Protein AF-A0A0N0T4U0-F1 (afdb_monomer_lite)

Sequence (128 aa):
MGPAVTAAVGAYGVAVLTRAQDAAAEATVGLGQRILQLVWRRRDEEGRTELERVVGEAADEQDDAYSAAVLGRLLRRALQDDPGLREELSAMVPTPAAVTITAAGERSIAAQHIGTAITGDGHTLPRS

Foldseek 3Di:
DDPVVVVVVVVVVVVVVVVVVVVVVVVVVVLVVVLLVLLCVPDDPVLNVVSVVLVVVLVVDPPVVVSCVSVVVSSVVSCVVDVVSVVVSVVSDPDPPPDDWDFDDQQTDTDPDDDDRDSDPDDDDDDD

Radius of gyration: 23.34 Å; chains: 1; bounding box: 49×50×57 Å

Structure (mmCIF, N/CA/C/O backbone):
data_AF-A0A0N0T4U0-F1
#
_entry.id   AF-A0A0N0T4U0-F1
#
loop_
_atom_site.group_PDB
_atom_site.id
_atom_site.type_symbol
_atom_site.label_atom_id
_atom_site.label_alt_id
_atom_site.label_comp_id
_atom_site.label_asym_id
_atom_site.label_entity_id
_atom_site.label_seq_id
_atom_site.pdbx_PDB_ins_code
_atom_site.Cartn_x
_atom_site.Cartn_y
_atom_site.Cartn_z
_atom_site.occupancy
_atom_site.B_iso_or_equiv
_atom_site.auth_seq_id
_atom_site.auth_comp_id
_atom_site.auth_asym_id
_atom_site.auth_atom_id
_atom_site.pdbx_PDB_model_num
ATOM 1 N N . MET A 1 1 ? 24.735 -2.500 -42.005 1.00 51.06 1 MET A N 1
ATOM 2 C CA . MET A 1 1 ? 23.631 -2.088 -41.111 1.00 51.06 1 MET A CA 1
ATOM 3 C C . MET A 1 1 ? 24.269 -1.534 -39.850 1.00 51.06 1 MET A C 1
ATOM 5 O O . MET A 1 1 ? 24.985 -2.268 -39.186 1.00 51.06 1 MET A O 1
ATOM 9 N N . GLY A 1 2 ? 24.215 -0.212 -39.676 1.00 61.28 2 GLY A N 1
ATOM 10 C CA . GLY A 1 2 ? 25.209 0.550 -38.913 1.00 61.28 2 GLY A CA 1
ATOM 11 C C . GLY A 1 2 ? 24.860 0.827 -37.443 1.00 61.28 2 GLY A C 1
ATOM 12 O O . GLY A 1 2 ? 23.701 0.694 -37.051 1.00 61.28 2 GLY A O 1
ATOM 13 N N . PRO A 1 3 ? 25.851 1.287 -36.654 1.00 71.44 3 PRO A N 1
ATOM 14 C CA . PRO A 1 3 ? 25.748 1.546 -35.209 1.00 71.44 3 PRO A CA 1
ATOM 15 C C . PRO A 1 3 ? 24.605 2.495 -34.801 1.00 71.44 3 PRO A C 1
ATOM 17 O O . PRO A 1 3 ? 24.103 2.404 -33.683 1.00 71.44 3 PRO A O 1
ATOM 20 N N . ALA A 1 4 ? 24.133 3.353 -35.711 1.00 73.69 4 ALA A N 1
ATOM 21 C CA . ALA A 1 4 ? 22.990 4.239 -35.482 1.00 73.69 4 ALA A CA 1
ATOM 22 C C . ALA A 1 4 ? 21.658 3.489 -35.261 1.00 73.69 4 ALA A C 1
ATOM 24 O O . ALA A 1 4 ? 20.831 3.932 -34.468 1.00 73.69 4 ALA A O 1
ATOM 25 N N . VAL A 1 5 ? 21.454 2.338 -35.915 1.00 69.44 5 VAL A N 1
ATOM 26 C CA . VAL A 1 5 ? 20.226 1.534 -35.758 1.00 69.44 5 VAL A CA 1
ATOM 27 C C . VAL A 1 5 ? 20.194 0.867 -34.381 1.00 69.44 5 VAL A C 1
ATOM 29 O O . VAL A 1 5 ? 19.169 0.895 -33.706 1.00 69.44 5 VAL A O 1
ATOM 32 N N . THR A 1 6 ? 21.329 0.337 -33.917 1.00 66.88 6 THR A N 1
ATOM 33 C CA . THR A 1 6 ? 21.455 -0.262 -32.579 1.00 66.88 6 THR A CA 1
ATOM 34 C C . THR A 1 6 ? 21.242 0.773 -31.471 1.00 66.88 6 THR A C 1
ATOM 36 O O . THR A 1 6 ? 20.562 0.485 -30.488 1.00 66.88 6 THR A O 1
ATOM 39 N N . ALA A 1 7 ? 21.752 1.997 -31.648 1.00 75.12 7 ALA A N 1
ATOM 40 C CA . ALA A 1 7 ? 21.531 3.094 -30.706 1.00 75.12 7 ALA A CA 1
ATOM 41 C C . ALA A 1 7 ? 20.049 3.508 -30.624 1.00 75.12 7 ALA A C 1
ATOM 43 O O . ALA A 1 7 ? 19.527 3.698 -29.527 1.00 75.12 7 ALA A O 1
ATOM 44 N N . ALA A 1 8 ? 19.352 3.589 -31.764 1.00 61.94 8 ALA A N 1
ATOM 45 C CA . ALA A 1 8 ? 17.928 3.922 -31.805 1.00 61.94 8 ALA A CA 1
ATOM 46 C C . ALA A 1 8 ? 17.051 2.860 -31.115 1.00 61.94 8 ALA A C 1
ATOM 48 O O . ALA A 1 8 ? 16.147 3.206 -30.355 1.00 61.94 8 ALA A O 1
ATOM 49 N N . VAL A 1 9 ? 17.345 1.570 -31.324 1.00 73.75 9 VAL A N 1
ATOM 50 C CA . VAL A 1 9 ? 16.643 0.463 -30.646 1.00 73.75 9 VAL A CA 1
ATOM 51 C C . VAL A 1 9 ? 16.909 0.480 -29.139 1.00 73.75 9 VAL A C 1
ATOM 53 O O . VAL A 1 9 ? 15.975 0.314 -28.356 1.00 73.75 9 VAL A O 1
ATOM 56 N N . GLY A 1 10 ? 18.154 0.738 -28.723 1.00 70.19 10 GLY A N 1
ATOM 57 C CA . GLY A 1 10 ? 18.505 0.895 -27.310 1.00 70.19 10 GLY A CA 1
ATOM 58 C C . GLY A 1 10 ? 17.737 2.038 -26.639 1.00 70.19 10 GLY A C 1
ATOM 59 O O . GLY A 1 10 ? 17.121 1.835 -25.596 1.00 70.19 10 GLY A O 1
ATOM 60 N N . ALA A 1 11 ? 17.699 3.214 -27.271 1.00 74.75 11 ALA A N 1
ATOM 61 C CA . ALA A 1 11 ? 16.974 4.376 -26.755 1.00 74.75 11 ALA A CA 1
ATOM 62 C C . ALA A 1 11 ? 15.460 4.121 -26.640 1.00 74.75 11 ALA A C 1
ATOM 64 O O . ALA A 1 11 ? 14.842 4.479 -25.638 1.00 74.75 11 ALA A O 1
ATOM 65 N N . TYR A 1 12 ? 14.867 3.454 -27.635 1.00 58.88 12 TYR A N 1
ATOM 66 C CA . TYR A 1 12 ? 13.456 3.069 -27.599 1.00 58.88 12 TYR A CA 1
ATOM 67 C C . TYR A 1 12 ? 13.154 2.067 -26.474 1.00 58.88 12 TYR A C 1
ATOM 69 O O . TYR A 1 12 ? 12.166 2.227 -25.761 1.00 58.88 12 TYR A O 1
ATOM 77 N N . GLY A 1 13 ? 14.022 1.070 -26.270 1.00 66.75 13 GLY A N 1
ATOM 78 C CA . GLY A 1 13 ? 13.881 0.094 -25.188 1.00 66.75 13 GLY A CA 1
ATOM 79 C C . GLY A 1 13 ? 13.904 0.739 -23.801 1.00 66.75 13 GLY A C 1
ATOM 80 O O . GLY A 1 13 ? 13.055 0.422 -22.969 1.00 66.75 13 GLY A O 1
ATOM 81 N N . VAL A 1 14 ? 14.810 1.698 -23.577 1.00 82.31 14 VAL A N 1
ATOM 82 C CA . VAL A 1 14 ? 14.839 2.480 -22.330 1.00 82.31 14 VAL A CA 1
ATOM 83 C C . VAL A 1 14 ? 13.547 3.282 -22.165 1.00 82.31 14 VAL A C 1
ATOM 85 O O . VAL A 1 14 ? 12.928 3.209 -21.111 1.00 82.31 14 VAL A O 1
ATOM 88 N N . ALA A 1 15 ? 13.083 3.974 -23.210 1.00 76.12 15 ALA A N 1
ATOM 89 C CA . ALA A 1 15 ? 11.863 4.779 -23.133 1.00 76.12 15 ALA A CA 1
ATOM 90 C C . ALA A 1 15 ? 10.604 3.947 -22.815 1.00 76.12 15 ALA A C 1
ATOM 92 O O . ALA A 1 15 ? 9.751 4.381 -22.040 1.00 76.12 15 ALA A O 1
ATOM 93 N N . VAL A 1 16 ? 10.480 2.745 -23.388 1.00 78.75 16 VAL A N 1
ATOM 94 C CA . VAL A 1 16 ? 9.369 1.827 -23.089 1.00 78.75 16 VAL A CA 1
ATOM 95 C C . VAL A 1 16 ? 9.463 1.289 -21.663 1.00 78.75 16 VAL A C 1
ATOM 97 O O . VAL A 1 16 ? 8.442 1.227 -20.980 1.00 78.75 16 VAL A O 1
ATOM 100 N N . LEU A 1 17 ? 10.664 0.932 -21.202 1.00 66.38 17 LEU A N 1
ATOM 101 C CA . LEU A 1 17 ? 10.875 0.459 -19.836 1.00 66.38 17 LEU A CA 1
ATOM 102 C C . LEU A 1 17 ? 10.522 1.540 -18.810 1.00 66.38 17 LEU A C 1
ATOM 104 O O . LEU A 1 17 ? 9.769 1.256 -17.884 1.00 66.38 17 LEU A O 1
ATOM 108 N N . THR A 1 18 ? 10.997 2.773 -19.005 1.00 82.38 18 THR A N 1
ATOM 109 C CA . THR A 1 18 ? 10.655 3.912 -18.143 1.00 82.38 18 THR A CA 1
ATOM 110 C C . THR A 1 18 ? 9.147 4.135 -18.115 1.00 82.38 18 THR A C 1
ATOM 112 O O . THR A 1 18 ? 8.554 4.163 -17.044 1.00 82.38 18 THR A O 1
ATOM 115 N N . ARG A 1 19 ? 8.484 4.150 -19.280 1.00 70.88 19 ARG A N 1
ATOM 116 C CA . ARG A 1 19 ? 7.020 4.270 -19.344 1.00 70.88 19 ARG A CA 1
ATOM 117 C C . ARG A 1 19 ? 6.301 3.144 -18.591 1.00 70.88 19 ARG A C 1
ATOM 119 O O . ARG A 1 19 ? 5.261 3.386 -17.987 1.00 70.88 19 ARG A O 1
ATOM 126 N N . ALA A 1 20 ? 6.808 1.915 -18.658 1.00 73.12 20 ALA A N 1
ATOM 127 C CA . ALA A 1 20 ? 6.226 0.787 -17.937 1.00 73.12 20 ALA A CA 1
ATOM 128 C C . ALA A 1 20 ? 6.412 0.921 -16.416 1.00 73.12 20 ALA A C 1
ATOM 130 O O . ALA A 1 20 ? 5.495 0.597 -15.665 1.00 73.12 20 ALA A O 1
ATOM 131 N N . GLN A 1 21 ? 7.567 1.423 -15.970 1.00 73.19 21 GLN A N 1
ATOM 132 C CA . GLN A 1 21 ? 7.844 1.714 -14.562 1.00 73.19 21 GLN A CA 1
ATOM 133 C C . GLN A 1 21 ? 6.935 2.827 -14.030 1.00 73.19 21 GLN A C 1
ATOM 135 O O . GLN A 1 21 ? 6.322 2.640 -12.983 1.00 73.19 21 GLN A O 1
ATOM 140 N N . ASP A 1 22 ? 6.764 3.917 -14.781 1.00 78.31 22 ASP A N 1
ATO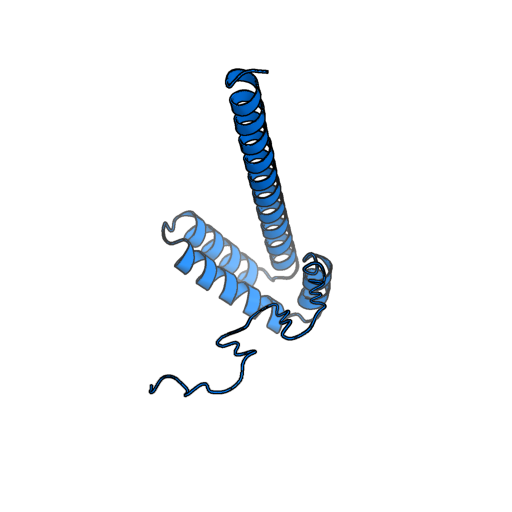M 141 C CA . ASP A 1 22 ? 5.865 5.019 -14.415 1.00 78.31 22 ASP A CA 1
ATOM 142 C C . ASP A 1 22 ? 4.410 4.541 -14.325 1.00 78.31 22 ASP A C 1
ATOM 144 O O . ASP A 1 22 ? 3.713 4.808 -13.351 1.00 78.31 22 ASP A O 1
ATOM 148 N N . ALA A 1 23 ? 3.948 3.757 -15.306 1.00 72.31 23 ALA A N 1
ATOM 149 C CA . ALA A 1 23 ? 2.599 3.196 -15.284 1.00 72.31 23 ALA A CA 1
ATOM 150 C C . ALA A 1 23 ? 2.378 2.243 -14.095 1.00 72.31 23 ALA A C 1
ATOM 152 O O . ALA A 1 23 ? 1.290 2.213 -13.518 1.00 72.31 23 ALA A O 1
ATOM 153 N N . ALA A 1 24 ? 3.399 1.468 -13.718 1.00 72.50 24 ALA A N 1
ATOM 154 C CA . ALA A 1 24 ? 3.349 0.622 -12.532 1.00 72.50 24 ALA A CA 1
ATOM 155 C C . ALA A 1 24 ? 3.319 1.458 -11.242 1.00 72.50 24 ALA A C 1
ATOM 157 O O . ALA A 1 24 ? 2.532 1.149 -10.348 1.00 72.50 24 ALA A O 1
ATOM 158 N N . ALA A 1 25 ? 4.110 2.533 -11.167 1.00 79.94 25 ALA A N 1
ATOM 159 C CA . ALA A 1 25 ? 4.099 3.468 -10.047 1.00 79.94 25 ALA A CA 1
ATOM 160 C C . ALA A 1 25 ? 2.709 4.103 -9.873 1.00 79.94 25 ALA A C 1
ATOM 162 O O . ALA A 1 25 ? 2.113 3.992 -8.802 1.00 79.94 25 ALA A O 1
ATOM 163 N N . GLU A 1 26 ? 2.125 4.640 -10.944 1.00 79.50 26 GLU A N 1
ATOM 164 C CA . GLU A 1 26 ? 0.766 5.199 -10.940 1.00 79.50 26 GLU A CA 1
ATOM 165 C C . GLU A 1 26 ? -0.291 4.164 -10.525 1.00 79.50 26 GLU A C 1
ATOM 167 O O . GLU A 1 26 ? -1.187 4.446 -9.724 1.00 79.50 26 GLU A O 1
ATOM 172 N N . ALA A 1 27 ? -0.167 2.920 -11.000 1.00 78.62 27 ALA A N 1
ATOM 173 C CA . ALA A 1 27 ? -1.049 1.838 -10.575 1.00 78.62 27 ALA A CA 1
ATOM 174 C C . ALA A 1 27 ? -0.922 1.544 -9.068 1.00 78.62 27 ALA A C 1
ATOM 176 O O . ALA A 1 27 ? -1.939 1.325 -8.403 1.00 78.62 27 ALA A O 1
ATOM 177 N N . THR A 1 28 ? 0.296 1.568 -8.512 1.00 81.62 28 THR A N 1
ATOM 178 C CA . THR A 1 28 ? 0.516 1.380 -7.068 1.00 81.62 28 THR A CA 1
ATOM 179 C C . THR A 1 28 ? -0.004 2.548 -6.231 1.00 81.62 28 THR A C 1
ATOM 181 O O . THR A 1 28 ? -0.639 2.302 -5.205 1.00 81.62 28 THR A O 1
ATOM 184 N N . VAL A 1 29 ? 0.151 3.795 -6.690 1.00 87.50 29 VAL A N 1
ATOM 185 C CA . VAL A 1 29 ? -0.447 4.982 -6.052 1.00 87.50 29 VAL A CA 1
ATOM 186 C C . VAL A 1 29 ? -1.971 4.867 -6.036 1.00 87.50 29 VAL A C 1
ATOM 188 O O . VAL A 1 29 ? -2.598 5.000 -4.982 1.00 87.50 29 VAL A O 1
ATOM 191 N N . GLY A 1 30 ? -2.578 4.523 -7.176 1.00 86.25 30 GLY A N 1
ATOM 192 C CA . GLY A 1 30 ? -4.022 4.321 -7.278 1.00 86.25 30 GLY A CA 1
ATOM 193 C C . GLY A 1 30 ? -4.542 3.185 -6.390 1.00 86.25 30 GLY A C 1
ATOM 194 O O . GLY A 1 30 ? -5.645 3.284 -5.849 1.00 86.25 30 GLY A O 1
ATOM 195 N N . LEU A 1 31 ? -3.766 2.112 -6.204 1.00 86.25 31 LEU A N 1
ATOM 196 C CA . LEU A 1 31 ? -4.091 1.044 -5.255 1.00 86.25 31 LEU A CA 1
ATOM 197 C C . LEU A 1 31 ? -4.010 1.540 -3.804 1.00 86.25 31 LEU A C 1
ATOM 199 O O . LEU A 1 31 ? -4.946 1.311 -3.037 1.00 86.25 31 LEU A O 1
ATOM 203 N N . GLY A 1 32 ? -2.942 2.256 -3.440 1.00 86.75 32 GLY A N 1
ATOM 204 C CA . GLY A 1 32 ? -2.762 2.833 -2.106 1.00 86.75 32 GLY A CA 1
ATOM 205 C C . GLY A 1 32 ? -3.907 3.769 -1.718 1.00 86.75 32 GLY A C 1
ATOM 206 O O . GLY A 1 32 ? -4.488 3.628 -0.641 1.00 86.75 32 GLY A O 1
ATOM 207 N N . GLN A 1 33 ? -4.324 4.648 -2.633 1.00 88.38 33 GLN A N 1
ATOM 208 C CA . GLN A 1 33 ? -5.458 5.546 -2.414 1.00 88.38 33 GLN A CA 1
ATOM 209 C C . GLN A 1 33 ? -6.765 4.780 -2.161 1.00 88.38 33 GLN A C 1
ATOM 211 O O . GLN A 1 33 ? -7.516 5.125 -1.247 1.00 88.38 33 GLN A O 1
ATOM 216 N N . ARG A 1 34 ? -7.043 3.717 -2.929 1.00 89.12 34 ARG A N 1
ATOM 217 C CA . ARG A 1 34 ? -8.245 2.891 -2.722 1.00 89.12 34 ARG A CA 1
ATOM 218 C C . ARG A 1 34 ? -8.209 2.150 -1.389 1.00 89.12 34 ARG A C 1
ATOM 220 O O . ARG A 1 34 ? -9.241 2.062 -0.731 1.00 89.12 34 ARG A O 1
ATOM 227 N N . ILE A 1 35 ? -7.041 1.652 -0.973 1.00 89.69 35 ILE A N 1
ATOM 228 C CA . ILE A 1 35 ? -6.863 1.020 0.342 1.00 89.69 35 ILE A CA 1
ATOM 229 C C . ILE A 1 35 ? -7.162 2.029 1.458 1.00 89.69 35 ILE A C 1
ATOM 231 O O . ILE A 1 35 ? -7.947 1.726 2.354 1.00 89.69 35 ILE A O 1
ATOM 235 N N . LEU A 1 36 ? -6.609 3.243 1.387 1.00 89.94 36 LEU A N 1
ATOM 236 C CA . LEU A 1 36 ? -6.865 4.286 2.385 1.00 89.94 36 LEU A CA 1
ATOM 237 C C . LEU A 1 36 ? -8.343 4.698 2.426 1.00 89.94 36 LEU A C 1
ATOM 239 O O . LEU A 1 36 ? -8.917 4.799 3.509 1.00 89.94 36 LEU A O 1
ATOM 243 N N . GLN A 1 37 ? -8.991 4.859 1.269 1.00 89.88 37 GLN A N 1
ATOM 244 C CA . GLN A 1 37 ? -10.431 5.137 1.192 1.00 89.88 37 GLN A CA 1
ATOM 245 C C . GLN A 1 37 ? -11.272 4.012 1.802 1.00 89.88 37 GLN A C 1
ATOM 247 O O . GLN A 1 37 ? -12.265 4.276 2.482 1.00 89.88 37 GLN A O 1
ATOM 252 N N . LEU A 1 38 ? -10.887 2.756 1.575 1.00 90.62 38 LEU A N 1
ATOM 253 C CA . LEU A 1 38 ? -11.580 1.605 2.137 1.00 90.62 38 LEU A CA 1
ATOM 254 C C . LEU A 1 38 ? -11.486 1.589 3.669 1.00 90.62 38 LEU A C 1
ATOM 256 O O . LEU A 1 38 ? -12.503 1.432 4.346 1.00 90.62 38 LEU A O 1
ATOM 260 N N . VAL A 1 39 ? -10.289 1.824 4.215 1.00 90.00 39 VAL A N 1
ATOM 261 C CA . VAL A 1 39 ? -10.074 1.943 5.665 1.00 90.00 39 VAL A CA 1
ATOM 262 C C . VAL A 1 39 ? -10.878 3.116 6.230 1.00 90.00 39 VAL A C 1
ATOM 264 O O . VAL A 1 39 ? -11.590 2.947 7.217 1.00 90.00 39 VAL A O 1
ATOM 267 N N . TRP A 1 40 ? -10.835 4.281 5.581 1.00 90.44 40 TRP A N 1
ATOM 268 C CA . TRP A 1 40 ? -11.566 5.480 6.001 1.00 90.44 40 TRP A CA 1
ATOM 269 C C . TRP A 1 40 ? -13.076 5.245 6.131 1.00 90.44 40 TRP A C 1
ATOM 271 O O . TRP A 1 40 ? -13.705 5.658 7.107 1.00 90.44 40 TRP A O 1
ATOM 281 N N . ARG A 1 41 ? -13.675 4.551 5.154 1.00 90.69 41 ARG A N 1
ATOM 282 C CA . ARG A 1 41 ? -15.119 4.269 5.135 1.00 90.69 41 ARG A CA 1
ATOM 283 C C . ARG A 1 41 ? -15.570 3.385 6.294 1.00 90.69 41 ARG A C 1
ATOM 285 O O . ARG A 1 41 ? -16.696 3.555 6.752 1.00 90.69 41 ARG A O 1
ATOM 292 N N . ARG A 1 42 ? -14.717 2.468 6.755 1.00 86.56 42 ARG A N 1
ATOM 293 C CA . ARG A 1 42 ? -15.039 1.498 7.813 1.00 86.56 42 ARG A CA 1
ATOM 294 C C . ARG A 1 42 ? -14.719 1.989 9.229 1.00 86.56 42 ARG A C 1
ATOM 296 O O . ARG A 1 42 ? -15.218 1.418 10.191 1.00 86.56 42 ARG A O 1
ATOM 303 N N . ARG A 1 43 ? -13.906 3.040 9.356 1.00 87.12 43 ARG A N 1
ATOM 304 C CA . ARG A 1 43 ? -13.560 3.676 10.635 1.00 87.12 43 ARG A CA 1
ATOM 305 C C . ARG A 1 43 ? -14.685 4.589 11.141 1.00 87.12 43 ARG A C 1
ATOM 307 O O . ARG A 1 43 ? -15.430 5.177 10.351 1.00 87.12 43 ARG A O 1
ATOM 31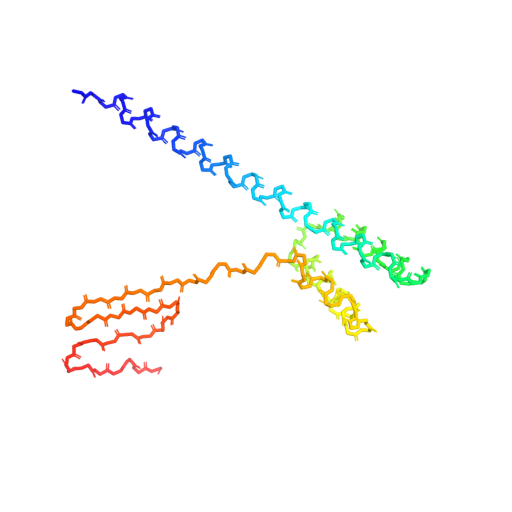4 N N . ASP A 1 44 ? -14.756 4.710 12.460 1.00 88.88 44 ASP A N 1
ATOM 315 C CA . ASP A 1 44 ? -15.517 5.717 13.199 1.00 88.88 44 ASP A CA 1
ATOM 316 C C . ASP A 1 44 ? -14.804 7.085 13.192 1.00 88.88 44 ASP A C 1
ATOM 318 O O . ASP A 1 44 ? -13.758 7.256 12.565 1.00 88.88 44 ASP A O 1
ATOM 322 N N . GLU A 1 45 ? -15.391 8.095 13.836 1.00 88.12 45 GLU A N 1
ATOM 323 C CA . GLU A 1 45 ? -14.874 9.474 13.824 1.00 88.12 45 GLU A CA 1
ATOM 324 C C . GLU A 1 45 ? -13.474 9.593 14.448 1.00 88.12 45 GLU A C 1
ATOM 326 O O . GLU A 1 45 ? -12.602 10.262 13.888 1.00 88.12 45 GLU A O 1
ATOM 331 N N . GLU A 1 46 ? -13.226 8.891 15.557 1.00 87.88 46 GLU A N 1
ATOM 332 C CA . GLU A 1 46 ? -11.915 8.848 16.214 1.00 87.88 46 GLU A CA 1
ATOM 333 C C . GLU A 1 46 ? -10.873 8.179 15.308 1.00 87.88 46 GLU A C 1
ATOM 335 O O . GLU A 1 46 ? -9.800 8.732 15.056 1.00 87.88 46 GLU A O 1
ATOM 340 N N . GLY A 1 47 ? -11.218 7.029 14.723 1.00 86.19 47 GLY A N 1
ATOM 341 C CA . GLY A 1 47 ? -10.341 6.314 13.808 1.00 86.19 47 GLY A CA 1
ATOM 342 C C . GLY A 1 47 ? -10.046 7.062 12.503 1.00 86.19 47 GLY A C 1
ATOM 343 O O . GLY A 1 47 ? -8.967 6.887 11.934 1.00 86.19 47 GLY A O 1
ATOM 344 N N . ARG A 1 48 ? -10.975 7.897 12.021 1.00 89.75 48 ARG A N 1
ATOM 345 C CA . ARG A 1 48 ? -10.754 8.788 10.868 1.00 89.75 48 ARG A CA 1
ATOM 346 C C . ARG A 1 48 ? -9.811 9.933 11.212 1.00 89.75 48 ARG A C 1
ATOM 348 O O . ARG A 1 48 ? -8.894 10.196 10.443 1.00 89.75 48 ARG A O 1
ATOM 355 N N . THR A 1 49 ? -9.994 10.545 12.379 1.00 90.25 49 THR A N 1
ATOM 356 C CA . THR A 1 49 ? -9.126 11.628 12.865 1.00 90.25 49 THR A CA 1
ATOM 357 C C . THR A 1 49 ? -7.679 11.152 13.006 1.00 90.25 49 THR A C 1
ATOM 359 O O . THR A 1 49 ? -6.758 11.826 12.549 1.00 90.25 49 THR A O 1
ATOM 362 N N . GLU A 1 50 ? -7.465 9.958 13.566 1.00 88.69 50 GLU A N 1
ATOM 363 C CA . GLU A 1 50 ? -6.116 9.393 13.681 1.00 88.69 50 GLU A CA 1
ATOM 364 C C . GLU A 1 50 ? -5.508 9.067 12.310 1.00 88.69 50 GLU A C 1
ATOM 366 O O . GLU A 1 50 ? -4.331 9.334 12.070 1.00 88.69 50 GLU A O 1
ATOM 371 N N . LEU A 1 51 ? -6.304 8.529 11.381 1.00 89.00 51 LEU A N 1
ATOM 372 C CA . LEU A 1 51 ? -5.833 8.252 10.025 1.00 89.00 51 LEU A CA 1
ATOM 373 C C . LEU A 1 51 ? -5.440 9.537 9.281 1.00 89.00 51 LEU A C 1
ATOM 375 O O . LEU A 1 51 ? -4.402 9.555 8.627 1.00 89.00 51 LEU A O 1
ATOM 379 N N . GLU A 1 52 ? -6.231 10.605 9.393 1.00 89.31 52 GLU A N 1
ATOM 380 C CA . GLU A 1 52 ? -5.925 11.910 8.795 1.00 89.31 52 GLU A CA 1
ATOM 381 C C . GLU A 1 52 ? -4.634 12.498 9.365 1.00 89.31 52 GLU A C 1
ATOM 383 O O . GLU A 1 52 ? -3.754 12.899 8.603 1.00 89.31 52 GLU A O 1
ATOM 388 N N . ARG A 1 53 ? -4.479 12.463 10.695 1.00 90.38 53 ARG A N 1
ATOM 389 C CA . ARG A 1 53 ? -3.267 12.923 11.381 1.00 90.38 53 ARG A CA 1
ATOM 390 C C . ARG A 1 53 ? -2.028 12.197 10.867 1.00 90.38 53 ARG A C 1
ATOM 392 O O . ARG A 1 53 ? -1.031 12.839 10.557 1.00 90.38 53 ARG A O 1
ATOM 399 N N . VAL A 1 54 ? -2.089 10.870 10.767 1.00 88.00 54 VAL A N 1
ATOM 400 C CA . VAL A 1 54 ? -0.933 10.065 10.354 1.00 88.00 54 VAL A CA 1
ATOM 401 C C . VAL A 1 54 ? -0.629 10.202 8.870 1.00 88.00 54 VAL A C 1
ATOM 403 O O . VAL A 1 54 ? 0.538 10.229 8.498 1.00 88.00 54 VAL A O 1
ATOM 406 N N . VAL A 1 55 ? -1.646 10.304 8.014 1.00 88.44 55 VAL A N 1
ATOM 407 C CA . VAL A 1 55 ? -1.425 10.580 6.587 1.00 88.44 55 VAL A CA 1
ATOM 408 C C . VAL A 1 55 ? -0.810 11.969 6.398 1.00 88.44 55 VAL A C 1
ATOM 410 O O . VAL A 1 55 ? 0.077 12.111 5.564 1.00 88.44 55 VAL A O 1
ATOM 413 N N . GLY A 1 56 ? -1.230 12.963 7.187 1.00 86.31 56 GLY A N 1
ATOM 414 C CA . GLY A 1 56 ? -0.613 14.291 7.206 1.00 86.31 56 GLY A CA 1
ATOM 415 C C . GLY A 1 56 ? 0.847 14.253 7.662 1.00 86.31 56 GLY A C 1
ATOM 416 O O . GLY A 1 56 ? 1.717 14.733 6.948 1.00 86.31 56 GLY A O 1
ATOM 417 N N . GLU A 1 57 ? 1.132 13.600 8.793 1.00 86.31 57 GLU A N 1
ATOM 418 C CA . GLU A 1 57 ? 2.502 13.417 9.304 1.00 86.31 57 GLU A CA 1
ATOM 419 C C . GLU A 1 57 ? 3.397 12.711 8.276 1.00 86.31 57 GLU A C 1
ATOM 421 O O . GLU A 1 57 ? 4.503 13.163 8.005 1.00 86.31 57 GLU A O 1
ATOM 426 N N . ALA A 1 58 ? 2.895 11.650 7.640 1.00 84.81 58 ALA A N 1
ATOM 427 C CA . ALA A 1 58 ? 3.627 10.917 6.612 1.00 84.81 58 ALA A CA 1
ATOM 428 C C . ALA A 1 58 ? 3.876 11.733 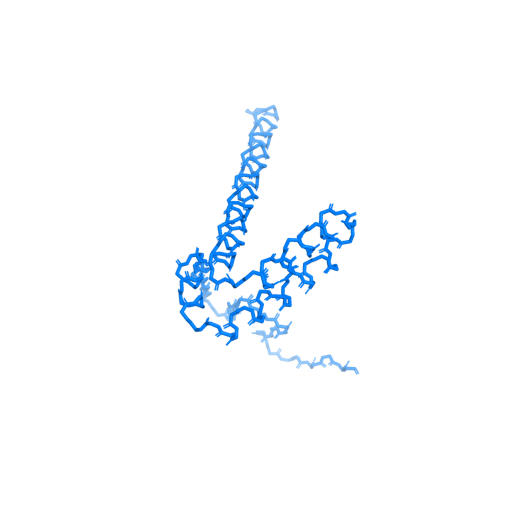5.331 1.00 84.81 58 ALA A C 1
ATOM 430 O O . ALA A 1 58 ? 4.810 11.418 4.600 1.00 84.81 58 ALA A O 1
ATOM 431 N N . ALA A 1 59 ? 3.042 12.736 5.036 1.00 84.88 59 ALA A N 1
ATOM 432 C CA . ALA A 1 59 ? 3.224 13.628 3.891 1.00 84.88 59 ALA A CA 1
ATOM 433 C C . ALA A 1 59 ? 4.272 14.722 4.155 1.00 84.88 59 ALA A C 1
ATOM 435 O O . ALA A 1 59 ? 4.926 15.173 3.215 1.00 84.88 59 ALA A O 1
ATOM 436 N N . ASP A 1 60 ? 4.423 15.134 5.415 1.00 87.06 60 ASP A N 1
ATOM 437 C CA . ASP A 1 60 ? 5.414 16.127 5.844 1.00 87.06 60 ASP A CA 1
ATOM 438 C C . ASP A 1 60 ? 6.784 15.498 6.175 1.00 87.06 60 ASP A C 1
ATOM 440 O O . ASP A 1 60 ? 7.808 16.188 6.183 1.00 87.06 60 ASP A O 1
ATOM 444 N N . GLU A 1 61 ? 6.814 14.193 6.447 1.00 88.38 61 GLU A N 1
ATOM 445 C CA . GLU A 1 61 ? 8.016 13.426 6.771 1.00 88.38 61 GLU A CA 1
ATOM 446 C C . GLU A 1 61 ? 8.865 13.109 5.525 1.00 88.38 61 GLU A C 1
ATOM 448 O O . GLU A 1 61 ? 8.351 12.726 4.476 1.00 88.38 61 GLU A O 1
ATOM 453 N N . GLN A 1 62 ? 10.190 13.239 5.647 1.00 85.31 62 GLN A N 1
ATOM 454 C CA . GLN A 1 62 ? 11.147 12.957 4.565 1.00 85.31 62 GLN A CA 1
ATOM 455 C C . GLN A 1 62 ? 11.687 11.522 4.608 1.00 85.31 62 GLN A C 1
ATOM 457 O O . GLN A 1 62 ? 12.262 11.050 3.626 1.00 85.31 62 GLN A O 1
ATOM 462 N N . ASP A 1 63 ? 11.537 10.830 5.739 1.00 88.88 63 ASP A N 1
ATOM 463 C CA . ASP A 1 63 ? 11.885 9.417 5.875 1.00 88.88 63 ASP A CA 1
ATOM 464 C C . ASP A 1 63 ? 10.728 8.503 5.428 1.00 88.88 63 ASP A C 1
ATOM 466 O O . ASP A 1 63 ? 9.850 8.115 6.208 1.00 88.88 63 ASP A O 1
ATOM 470 N N . ASP A 1 64 ? 10.776 8.090 4.160 1.00 80.88 64 ASP A N 1
ATOM 471 C CA . ASP A 1 64 ? 9.826 7.144 3.565 1.00 80.88 64 ASP A CA 1
ATOM 472 C C . ASP A 1 64 ? 9.709 5.827 4.355 1.00 80.88 64 ASP A C 1
ATOM 474 O O . ASP A 1 64 ? 8.631 5.225 4.419 1.00 80.88 64 ASP A O 1
ATOM 478 N N . ALA A 1 65 ? 10.802 5.347 4.962 1.00 81.56 65 ALA A N 1
ATOM 479 C CA . ALA A 1 65 ? 10.806 4.085 5.696 1.00 81.56 65 ALA A CA 1
ATOM 480 C C . ALA A 1 65 ? 10.070 4.218 7.033 1.00 81.56 65 ALA A C 1
ATOM 482 O O . ALA A 1 65 ? 9.313 3.315 7.414 1.00 81.56 65 ALA A O 1
ATOM 483 N N . TYR A 1 66 ? 10.249 5.347 7.721 1.00 83.38 66 TYR A N 1
ATOM 484 C CA . TYR A 1 66 ? 9.471 5.679 8.910 1.00 83.38 66 TYR A CA 1
ATOM 485 C C . TYR A 1 66 ? 7.982 5.826 8.568 1.00 83.38 66 TYR A C 1
ATOM 487 O O . TYR A 1 66 ? 7.151 5.126 9.158 1.00 83.38 66 TYR A O 1
ATOM 495 N N . SER A 1 67 ? 7.645 6.632 7.558 1.00 85.19 67 SER A N 1
ATOM 496 C CA . SER A 1 67 ? 6.265 6.839 7.096 1.00 85.19 67 SER A CA 1
ATOM 497 C C . SER A 1 67 ? 5.570 5.523 6.736 1.00 85.19 67 SER A C 1
ATOM 499 O O . SER A 1 67 ? 4.454 5.243 7.191 1.00 85.19 67 SER A O 1
ATOM 501 N N . ALA A 1 68 ? 6.255 4.645 5.997 1.00 83.50 68 ALA A N 1
ATOM 502 C CA . ALA A 1 68 ? 5.745 3.322 5.651 1.00 83.50 68 ALA A CA 1
ATOM 503 C C . ALA A 1 68 ? 5.529 2.431 6.887 1.00 83.50 68 ALA A C 1
ATOM 505 O O . ALA A 1 68 ? 4.538 1.697 6.958 1.00 83.50 68 ALA A O 1
ATOM 506 N N . ALA A 1 69 ? 6.421 2.490 7.879 1.00 83.25 69 ALA A N 1
ATOM 507 C CA . ALA A 1 69 ? 6.291 1.711 9.107 1.00 83.25 69 ALA A CA 1
ATOM 508 C C . ALA A 1 69 ? 5.089 2.160 9.957 1.00 83.25 69 ALA A C 1
ATOM 510 O O . ALA A 1 69 ? 4.360 1.312 10.491 1.00 83.25 69 ALA A O 1
ATOM 511 N N . VAL A 1 70 ? 4.859 3.471 10.066 1.00 88.50 70 VAL A N 1
ATOM 512 C CA . VAL A 1 70 ? 3.732 4.040 10.819 1.00 88.50 70 VAL A CA 1
ATOM 513 C C . VAL A 1 70 ? 2.404 3.705 10.133 1.00 88.50 70 VAL A C 1
ATOM 515 O O . VAL A 1 70 ? 1.522 3.104 10.760 1.00 88.50 70 VAL A O 1
ATOM 518 N N . LEU A 1 71 ? 2.280 3.981 8.830 1.00 88.19 71 LEU A N 1
ATOM 519 C CA . LEU A 1 71 ? 1.082 3.646 8.049 1.00 88.19 71 LEU A CA 1
ATOM 520 C C . LEU A 1 71 ? 0.814 2.135 8.036 1.00 88.19 71 LEU A C 1
ATOM 522 O O . LEU A 1 71 ? -0.320 1.692 8.238 1.00 88.19 71 LEU A O 1
ATOM 526 N N . GLY A 1 72 ? 1.862 1.322 7.878 1.00 87.12 72 GLY A N 1
ATOM 527 C CA . GLY A 1 72 ? 1.763 -0.135 7.910 1.00 87.12 72 GLY A CA 1
ATOM 528 C C . GLY A 1 72 ? 1.241 -0.663 9.248 1.00 87.12 72 GLY A C 1
ATOM 529 O O . GLY A 1 72 ? 0.439 -1.602 9.279 1.00 87.12 72 GLY A O 1
ATOM 530 N N . ARG A 1 73 ? 1.630 -0.037 10.366 1.00 89.56 73 ARG A N 1
ATOM 531 C CA . ARG A 1 73 ? 1.121 -0.388 11.699 1.00 89.56 73 ARG A CA 1
ATOM 532 C C . ARG A 1 73 ? -0.369 -0.077 11.837 1.00 89.56 73 ARG A C 1
ATOM 534 O O . ARG A 1 73 ? -1.113 -0.941 12.309 1.00 89.56 73 ARG A O 1
ATOM 541 N N . LEU A 1 74 ? -0.814 1.103 11.403 1.00 89.19 74 LEU A N 1
ATOM 542 C CA . LEU A 1 74 ? -2.234 1.475 11.434 1.00 89.19 74 LEU A CA 1
ATOM 543 C C . LEU A 1 74 ? -3.093 0.565 10.562 1.00 89.19 74 LEU A C 1
ATOM 545 O O . LEU A 1 74 ? -4.157 0.116 10.999 1.00 89.19 74 LEU A O 1
ATOM 549 N N . LEU A 1 75 ? -2.624 0.257 9.352 1.00 88.88 75 LEU A N 1
ATOM 550 C CA . LEU A 1 75 ? -3.330 -0.635 8.440 1.00 88.88 75 LEU A CA 1
ATOM 551 C C . LEU A 1 75 ? -3.426 -2.047 9.022 1.00 88.88 7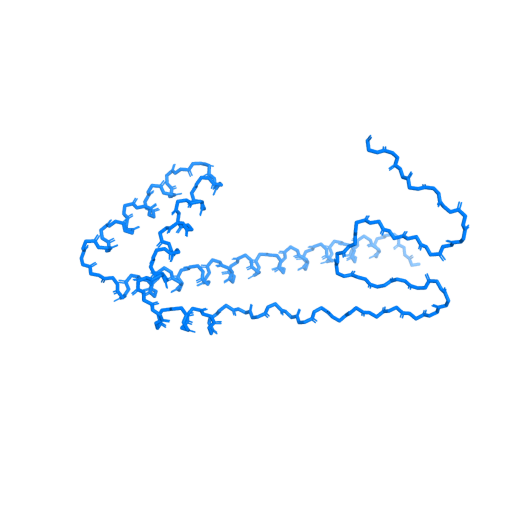5 LEU A C 1
ATOM 553 O O . LEU A 1 75 ? -4.498 -2.648 9.013 1.00 88.88 75 LEU A O 1
ATOM 557 N N . ARG A 1 76 ? -2.336 -2.565 9.605 1.00 88.56 76 ARG A N 1
ATOM 558 C CA . ARG A 1 76 ? -2.355 -3.860 10.297 1.00 88.56 76 ARG A CA 1
ATOM 559 C C . ARG A 1 76 ? -3.377 -3.867 11.431 1.00 88.56 76 ARG A C 1
ATOM 561 O O . ARG A 1 76 ? -4.084 -4.860 11.576 1.00 88.56 76 ARG A O 1
ATOM 568 N N . ARG A 1 77 ? -3.481 -2.784 12.206 1.00 89.06 77 ARG A N 1
ATOM 569 C CA . ARG A 1 77 ? -4.489 -2.682 13.265 1.00 89.06 77 ARG A CA 1
ATOM 570 C C . ARG A 1 77 ? -5.909 -2.679 12.696 1.00 89.06 77 ARG A C 1
ATOM 572 O O . ARG A 1 77 ? -6.734 -3.453 13.1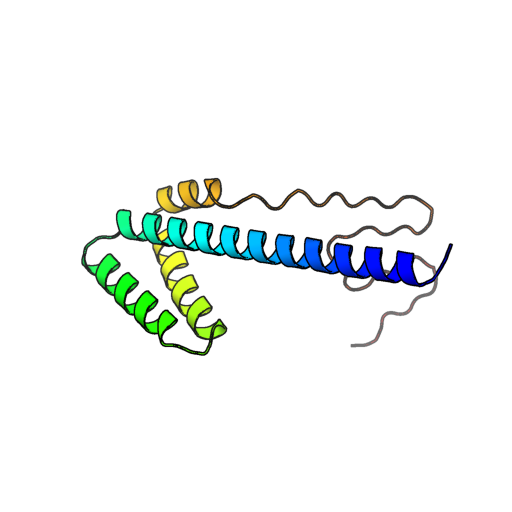61 1.00 89.06 77 ARG A O 1
ATOM 579 N N . ALA A 1 78 ? -6.166 -1.897 11.644 1.00 86.75 78 ALA A N 1
ATOM 580 C CA . ALA A 1 78 ? -7.460 -1.882 10.949 1.00 86.75 78 ALA A CA 1
ATOM 581 C C . ALA A 1 78 ? -7.874 -3.286 10.492 1.00 86.75 78 ALA A C 1
ATOM 583 O O . ALA A 1 78 ? -8.999 -3.721 10.711 1.00 86.75 78 ALA A O 1
ATOM 584 N N . LEU A 1 79 ? -6.929 -4.017 9.900 1.00 87.44 79 LEU A N 1
ATOM 585 C CA . LEU A 1 79 ? -7.146 -5.374 9.417 1.00 87.44 79 LEU A CA 1
ATOM 586 C C . LEU A 1 79 ? -7.345 -6.388 10.541 1.00 87.44 79 LEU A C 1
ATOM 588 O O . LEU A 1 79 ? -7.937 -7.433 10.298 1.00 87.44 79 LEU A O 1
ATOM 592 N N . GLN A 1 80 ? -6.808 -6.156 11.738 1.00 89.31 80 GLN A N 1
ATOM 593 C CA . GLN A 1 80 ? -7.050 -7.015 12.901 1.00 89.31 80 GLN A CA 1
ATOM 594 C C . GLN A 1 80 ? -8.453 -6.805 13.464 1.00 89.31 80 GLN A C 1
ATOM 596 O O . GLN A 1 80 ? -9.108 -7.787 13.806 1.00 89.31 80 GLN A O 1
ATOM 601 N N . ASP A 1 81 ? -8.892 -5.550 13.515 1.00 88.69 81 ASP A N 1
ATOM 602 C CA . ASP A 1 81 ? -10.179 -5.155 14.083 1.00 88.69 81 ASP A CA 1
ATOM 603 C C . ASP A 1 81 ? -11.358 -5.507 13.152 1.00 88.69 81 ASP A C 1
ATOM 605 O O . ASP A 1 81 ? -12.463 -5.753 13.630 1.00 88.69 81 ASP A O 1
ATOM 609 N N . ASP A 1 82 ? -11.125 -5.599 11.835 1.00 87.81 82 ASP A N 1
ATOM 610 C CA . ASP A 1 82 ? -12.158 -5.894 10.838 1.00 87.81 82 ASP A CA 1
ATOM 611 C C . ASP A 1 82 ? -11.758 -7.043 9.880 1.00 87.81 82 ASP A C 1
ATOM 613 O O . ASP A 1 82 ? -11.000 -6.848 8.921 1.00 87.81 82 ASP A O 1
ATOM 617 N N . PRO A 1 83 ? -12.291 -8.263 10.090 1.00 88.25 83 PRO A N 1
ATOM 618 C CA . PRO A 1 83 ? -12.069 -9.395 9.193 1.00 88.25 83 PRO A CA 1
ATOM 619 C C . PRO A 1 83 ? -12.614 -9.186 7.773 1.00 88.25 83 PRO A C 1
ATOM 621 O O . PRO A 1 83 ? -11.999 -9.658 6.820 1.00 88.25 83 PRO A O 1
ATOM 624 N N . GLY A 1 84 ? -13.725 -8.462 7.611 1.00 87.94 84 GLY A N 1
ATOM 625 C CA . GLY A 1 84 ? -14.312 -8.198 6.296 1.00 87.94 84 GLY A CA 1
ATOM 626 C C . GLY A 1 84 ? -13.475 -7.214 5.477 1.00 87.94 84 GLY A C 1
ATOM 627 O O . GLY A 1 84 ? -13.407 -7.329 4.257 1.00 87.94 84 GLY A O 1
ATOM 628 N N . LEU A 1 85 ? -12.786 -6.280 6.140 1.00 87.56 85 LEU A N 1
ATOM 629 C CA . LEU A 1 85 ? -11.812 -5.396 5.494 1.00 87.56 85 LEU A CA 1
ATOM 630 C C . LEU A 1 85 ? -10.652 -6.211 4.917 1.00 87.56 85 LEU A C 1
ATOM 632 O O . LEU A 1 85 ? -10.141 -5.891 3.848 1.00 87.56 85 LEU A O 1
ATOM 636 N N . ARG A 1 86 ? -10.241 -7.279 5.609 1.00 86.62 86 ARG A N 1
ATOM 637 C CA . ARG A 1 86 ? -9.161 -8.158 5.154 1.00 86.62 86 ARG A CA 1
ATOM 638 C C . ARG A 1 86 ? -9.523 -8.917 3.882 1.00 86.62 86 ARG A C 1
ATOM 640 O O . ARG A 1 86 ? -8.675 -9.022 3.003 1.00 86.62 86 ARG A O 1
ATOM 647 N N . GLU A 1 87 ? -10.746 -9.429 3.791 1.00 86.88 87 GLU A N 1
ATOM 648 C CA . GLU A 1 87 ? -11.239 -10.127 2.595 1.00 86.88 87 GLU A CA 1
ATOM 649 C C . GLU A 1 87 ? -11.384 -9.179 1.402 1.00 86.88 87 GLU A C 1
ATOM 651 O O . GLU A 1 87 ? -10.977 -9.497 0.288 1.00 86.88 87 GLU A O 1
ATOM 656 N N . GLU A 1 88 ? -11.912 -7.979 1.637 1.00 86.81 88 GLU A N 1
ATOM 657 C CA . GLU A 1 88 ? -12.053 -6.974 0.585 1.00 86.81 88 GLU A CA 1
ATOM 658 C C . GLU A 1 88 ? -10.680 -6.486 0.095 1.00 86.81 88 GLU A C 1
ATOM 660 O O . GLU A 1 88 ? -10.444 -6.381 -1.109 1.00 86.81 88 GLU A O 1
ATOM 665 N N . LEU A 1 89 ? -9.728 -6.282 1.012 1.00 87.06 89 LEU A N 1
ATOM 666 C CA . LEU A 1 89 ? -8.365 -5.890 0.665 1.00 87.06 89 LEU A CA 1
ATOM 667 C C . LEU A 1 89 ? -7.612 -7.010 -0.068 1.00 87.06 89 LEU A C 1
ATOM 669 O O . LEU A 1 89 ? -6.908 -6.724 -1.035 1.00 87.06 89 LEU A O 1
ATOM 673 N N . SER A 1 90 ? -7.768 -8.277 0.330 1.00 84.50 90 SER A N 1
ATOM 674 C CA . SER A 1 90 ? -7.116 -9.396 -0.366 1.00 84.50 90 SER A CA 1
ATOM 675 C C . SER A 1 90 ? -7.642 -9.594 -1.788 1.00 84.50 90 SER A C 1
ATOM 677 O O . SER A 1 90 ? -6.871 -9.981 -2.662 1.00 84.50 90 SER A O 1
ATOM 679 N N . ALA A 1 91 ? -8.913 -9.273 -2.043 1.00 85.38 91 ALA A N 1
ATOM 680 C CA . ALA A 1 91 ? -9.491 -9.283 -3.385 1.00 85.38 91 ALA A CA 1
ATOM 681 C C . ALA A 1 91 ? -8.986 -8.126 -4.271 1.00 85.38 91 ALA A C 1
ATOM 683 O O . ALA A 1 91 ? -8.995 -8.239 -5.497 1.00 85.38 91 ALA A O 1
ATOM 684 N N . MET A 1 92 ? -8.549 -7.013 -3.671 1.00 80.25 92 MET A N 1
ATOM 685 C CA . MET A 1 92 ? -8.038 -5.840 -4.391 1.00 80.25 92 MET A CA 1
ATOM 686 C C . MET A 1 92 ? -6.555 -5.937 -4.750 1.00 80.25 92 MET A C 1
ATOM 688 O O . MET A 1 92 ? -6.125 -5.327 -5.732 1.00 80.25 92 MET A O 1
ATOM 692 N N . VAL A 1 93 ? -5.760 -6.644 -3.944 1.00 78.44 93 VAL A N 1
ATOM 693 C CA . VAL A 1 93 ? -4.319 -6.772 -4.176 1.00 78.44 93 VAL A CA 1
ATOM 694 C C . VAL A 1 93 ? -4.086 -7.826 -5.261 1.00 78.44 93 VAL A C 1
ATOM 696 O O . VAL A 1 93 ? -4.497 -8.975 -5.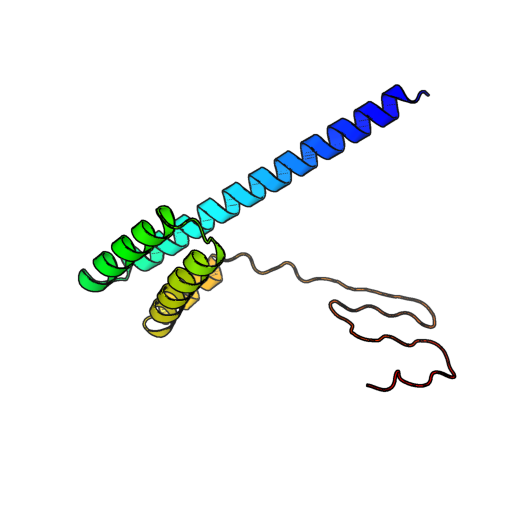084 1.00 78.44 93 VAL A O 1
ATOM 699 N N . PRO A 1 94 ? -3.412 -7.478 -6.376 1.00 70.94 94 PRO A N 1
ATOM 700 C CA . PRO A 1 94 ? -3.055 -8.454 -7.393 1.00 70.94 94 PRO A CA 1
ATOM 701 C C . PRO A 1 94 ? -2.289 -9.602 -6.746 1.00 70.94 94 PRO A C 1
ATOM 703 O O . PRO A 1 94 ? -1.263 -9.386 -6.096 1.00 70.94 94 PRO A O 1
ATOM 706 N N . THR A 1 95 ? -2.778 -10.828 -6.916 1.00 66.81 95 THR A N 1
ATOM 707 C CA . THR A 1 95 ? -2.012 -11.996 -6.494 1.00 66.81 95 THR A CA 1
ATOM 708 C C . THR A 1 95 ? -0.734 -12.010 -7.332 1.00 66.81 95 THR A C 1
ATOM 710 O O . THR A 1 95 ? -0.837 -11.934 -8.562 1.00 66.81 95 THR A O 1
ATOM 713 N N . PRO A 1 96 ? 0.464 -12.054 -6.721 1.00 62.69 96 PRO A N 1
ATOM 714 C CA . PRO A 1 96 ? 1.690 -12.143 -7.495 1.00 62.69 96 PRO A CA 1
ATOM 715 C C . PRO A 1 96 ? 1.572 -13.341 -8.436 1.00 62.69 96 PRO A C 1
ATOM 717 O O . PRO A 1 96 ? 1.184 -14.432 -8.011 1.00 62.69 96 PRO A O 1
ATOM 720 N N . ALA A 1 97 ? 1.839 -13.112 -9.724 1.00 64.75 97 ALA A N 1
ATOM 721 C CA . ALA A 1 97 ? 1.775 -14.166 -10.724 1.00 64.75 97 ALA A CA 1
ATOM 722 C C . ALA A 1 97 ? 2.630 -15.348 -10.253 1.00 64.75 97 ALA A C 1
ATOM 724 O O . ALA A 1 97 ? 3.761 -15.157 -9.798 1.00 64.75 97 ALA A O 1
ATOM 725 N N . ALA A 1 98 ? 2.075 -16.559 -10.333 1.00 68.31 98 ALA A N 1
ATOM 726 C CA . ALA A 1 98 ? 2.787 -17.765 -9.944 1.00 68.31 98 ALA A CA 1
ATOM 727 C C . ALA A 1 98 ? 4.110 -17.839 -10.720 1.00 68.31 98 ALA A C 1
ATOM 729 O O . ALA A 1 98 ? 4.123 -17.918 -11.951 1.00 68.31 98 ALA A O 1
ATOM 730 N N . VAL A 1 99 ? 5.232 -17.783 -10.000 1.00 76.69 99 VAL A N 1
ATOM 731 C CA . VAL A 1 99 ? 6.557 -17.875 -10.610 1.00 76.69 99 VAL A CA 1
ATOM 732 C C . VAL A 1 99 ? 6.764 -19.329 -11.023 1.00 76.69 99 VAL A C 1
ATOM 734 O O . VAL A 1 99 ? 6.972 -20.201 -10.183 1.00 76.69 99 VAL A O 1
ATOM 737 N N . THR A 1 100 ? 6.672 -19.604 -12.325 1.00 78.81 100 THR A N 1
ATOM 738 C CA . THR A 1 100 ? 6.983 -20.929 -12.873 1.00 78.81 100 THR A CA 1
ATOM 739 C C . THR A 1 100 ? 8.486 -21.023 -13.071 1.00 78.81 100 THR A C 1
ATOM 741 O O . THR A 1 100 ? 9.059 -20.270 -13.855 1.00 78.81 100 THR A O 1
ATOM 744 N N . ILE A 1 101 ? 9.129 -21.937 -12.346 1.00 77.75 101 ILE A N 1
ATOM 745 C CA . ILE A 1 101 ? 10.576 -22.141 -12.406 1.00 77.75 101 ILE A CA 1
ATOM 746 C C . ILE A 1 101 ? 10.815 -23.569 -12.866 1.00 77.75 101 ILE A C 1
ATOM 748 O O . ILE A 1 101 ? 10.392 -24.524 -12.219 1.00 77.75 101 ILE A O 1
ATOM 752 N N . THR A 1 102 ? 11.472 -23.716 -14.009 1.00 82.81 102 THR A N 1
ATOM 753 C CA . THR A 1 102 ? 11.764 -25.016 -14.609 1.00 82.81 102 THR A CA 1
ATOM 754 C C . THR A 1 102 ? 13.249 -25.084 -14.915 1.00 82.81 102 THR A C 1
ATOM 756 O O . THR A 1 102 ? 13.805 -24.160 -15.502 1.00 82.81 102 THR A O 1
ATOM 759 N N . ALA A 1 103 ? 13.886 -26.184 -14.529 1.00 82.12 103 ALA A N 1
ATOM 760 C CA . ALA A 1 103 ? 15.224 -26.531 -14.978 1.00 82.12 103 ALA A CA 1
ATOM 761 C C . ALA A 1 103 ? 15.212 -27.988 -15.450 1.00 82.12 103 ALA A C 1
ATOM 763 O O . ALA A 1 103 ? 14.510 -28.823 -14.878 1.00 82.12 103 ALA A O 1
ATOM 764 N N . ALA A 1 104 ? 15.949 -28.280 -16.518 1.00 79.62 104 ALA A N 1
ATOM 765 C CA . ALA A 1 104 ? 15.992 -29.596 -17.137 1.00 79.62 104 ALA A CA 1
ATOM 766 C C . ALA A 1 104 ? 17.419 -29.916 -17.588 1.00 79.62 104 ALA A C 1
ATOM 768 O O . ALA A 1 104 ? 18.089 -29.075 -18.185 1.00 79.62 104 ALA A O 1
ATOM 769 N N . GLY A 1 105 ? 17.860 -31.144 -17.315 1.00 85.50 105 GLY A N 1
ATOM 770 C CA . GLY A 1 105 ? 19.215 -31.623 -17.590 1.00 85.50 105 GLY A CA 1
ATOM 771 C C . GLY A 1 105 ? 19.929 -32.108 -16.329 1.00 85.50 105 GLY A C 1
ATOM 772 O O . GLY A 1 105 ? 19.538 -31.781 -15.206 1.00 85.50 105 GLY A O 1
ATOM 773 N N . GLU A 1 106 ? 20.987 -32.894 -16.506 1.00 77.31 106 GLU A N 1
ATOM 774 C CA . GLU A 1 106 ? 21.799 -33.402 -15.398 1.00 77.31 106 GLU A CA 1
ATOM 775 C C . GLU A 1 106 ? 22.465 -32.238 -14.645 1.00 77.31 106 GLU A C 1
ATOM 777 O O . GLU A 1 106 ? 22.998 -31.325 -15.273 1.00 77.31 106 GLU A O 1
ATOM 782 N N . ARG A 1 107 ? 22.416 -32.256 -13.302 1.00 77.62 107 ARG A N 1
ATOM 783 C CA . ARG A 1 107 ? 22.907 -31.172 -12.417 1.00 77.62 107 ARG A CA 1
ATOM 784 C C . ARG A 1 107 ? 22.120 -29.851 -12.479 1.00 77.62 107 ARG A C 1
ATOM 786 O O . ARG A 1 107 ? 22.647 -28.806 -12.102 1.00 77.62 107 ARG A O 1
ATOM 793 N N . SER A 1 108 ? 20.861 -29.884 -12.914 1.00 83.75 108 SER A N 1
ATOM 794 C CA . SER A 1 108 ? 19.996 -28.698 -12.961 1.00 83.75 108 SER A CA 1
ATOM 795 C C . SER A 1 108 ? 19.446 -28.288 -11.594 1.00 83.75 108 SER A C 1
ATOM 797 O O . SER A 1 108 ? 18.957 -29.126 -10.839 1.00 83.75 108 SER A O 1
ATOM 799 N N . ILE A 1 109 ? 19.451 -26.982 -11.313 1.00 81.56 109 ILE A N 1
ATOM 800 C CA . ILE A 1 109 ? 18.771 -26.378 -10.163 1.00 81.56 109 ILE A CA 1
ATOM 801 C C . ILE A 1 109 ? 17.863 -25.254 -10.649 1.00 81.56 109 ILE A C 1
ATOM 803 O O . ILE A 1 109 ? 18.277 -24.381 -11.407 1.00 81.56 109 ILE A O 1
ATOM 807 N N . ALA A 1 110 ? 16.629 -25.273 -10.156 1.00 85.06 110 ALA A N 1
ATOM 808 C CA . ALA A 1 110 ? 15.648 -24.212 -10.299 1.00 85.06 110 ALA A CA 1
ATOM 809 C C . ALA A 1 110 ? 15.135 -23.865 -8.901 1.00 85.06 110 ALA A C 1
ATOM 811 O O . ALA A 1 110 ? 14.637 -24.738 -8.194 1.00 85.06 110 ALA A O 1
ATOM 812 N N . ALA A 1 111 ? 15.246 -22.604 -8.497 1.00 81.81 111 ALA A N 1
ATOM 813 C CA . ALA A 1 111 ? 14.645 -22.128 -7.261 1.00 81.81 111 ALA A CA 1
ATOM 814 C C . ALA A 1 111 ? 14.262 -20.659 -7.379 1.00 81.81 111 ALA A C 1
ATOM 816 O O . ALA A 1 111 ? 14.909 -19.896 -8.092 1.00 81.81 111 ALA A O 1
ATOM 817 N N . GLN A 1 112 ? 13.225 -20.271 -6.638 1.00 79.94 112 GLN A N 1
ATOM 818 C CA . GLN A 1 112 ? 12.847 -18.867 -6.480 1.00 79.94 112 GLN A CA 1
ATOM 819 C C . GLN A 1 112 ? 13.834 -18.153 -5.554 1.00 79.94 112 GLN A C 1
ATOM 821 O O . GLN A 1 112 ? 14.216 -17.013 -5.795 1.00 79.94 112 GLN A O 1
ATOM 826 N N . HIS A 1 113 ? 14.279 -18.867 -4.518 1.00 84.62 113 HIS A N 1
ATOM 827 C CA . HIS A 1 113 ? 15.273 -18.430 -3.552 1.00 84.62 113 HIS A CA 1
ATOM 828 C C . HIS A 1 113 ? 16.167 -19.621 -3.202 1.00 84.62 113 HIS A C 1
ATOM 830 O O . HIS A 1 113 ? 15.668 -20.667 -2.792 1.00 84.62 113 HIS A O 1
ATOM 836 N N . ILE A 1 114 ? 17.482 -19.473 -3.355 1.00 85.44 114 ILE A N 1
ATOM 837 C CA . ILE A 1 114 ? 18.471 -20.469 -2.937 1.00 85.44 114 ILE A CA 1
ATOM 838 C C . ILE A 1 114 ? 19.624 -19.744 -2.248 1.00 85.44 114 ILE A C 1
ATOM 840 O O . ILE A 1 114 ? 20.084 -18.716 -2.736 1.00 85.44 114 ILE A O 1
ATOM 844 N N . GLY A 1 115 ? 20.061 -20.269 -1.101 1.00 81.00 115 GLY A N 1
ATOM 845 C CA . GLY A 1 115 ? 21.236 -19.767 -0.385 1.00 81.00 115 GLY A CA 1
ATOM 846 C C . GLY A 1 115 ? 22.520 -20.371 -0.946 1.00 81.00 115 GLY A C 1
ATOM 847 O O . GLY A 1 115 ? 23.333 -19.676 -1.542 1.00 81.00 115 GLY A O 1
ATOM 848 N N . THR A 1 116 ? 22.664 -21.689 -0.822 1.00 85.38 116 THR A N 1
ATOM 849 C CA . THR A 1 116 ? 23.806 -22.423 -1.374 1.00 85.38 116 THR A CA 1
ATOM 850 C C . THR A 1 116 ? 23.299 -23.613 -2.171 1.00 85.38 116 THR A C 1
ATOM 852 O O . THR A 1 116 ? 22.480 -24.392 -1.686 1.00 85.38 116 THR A O 1
ATOM 855 N N . ALA A 1 117 ? 23.796 -23.746 -3.396 1.00 80.25 117 ALA A N 1
ATOM 856 C CA . ALA A 1 117 ? 23.435 -24.788 -4.343 1.00 80.25 117 ALA A CA 1
ATOM 857 C C . ALA A 1 117 ? 24.706 -25.471 -4.848 1.00 80.25 117 ALA A C 1
ATOM 859 O O . ALA A 1 117 ? 25.573 -24.823 -5.429 1.00 80.25 117 ALA A O 1
ATOM 860 N N . ILE A 1 118 ? 24.816 -26.776 -4.613 1.00 81.31 118 ILE A N 1
ATOM 861 C CA . ILE A 1 118 ? 25.985 -27.578 -4.964 1.00 81.31 118 ILE A CA 1
ATOM 862 C C . ILE A 1 118 ? 25.497 -28.785 -5.767 1.00 81.31 118 ILE A C 1
ATOM 864 O O . ILE A 1 118 ? 24.772 -29.621 -5.238 1.00 81.31 118 ILE A O 1
ATOM 868 N N . THR A 1 119 ? 25.869 -28.857 -7.048 1.00 77.88 119 THR A N 1
ATOM 869 C CA . THR A 1 119 ? 25.384 -29.885 -7.994 1.00 77.88 119 THR A CA 1
ATOM 870 C C . THR A 1 119 ? 26.464 -30.859 -8.465 1.00 77.88 119 THR A C 1
ATOM 872 O O . THR A 1 119 ? 26.195 -31.726 -9.296 1.00 77.88 119 THR A O 1
ATOM 875 N N . GLY A 1 120 ? 27.696 -30.709 -7.968 1.00 76.94 120 GLY A N 1
ATOM 876 C CA . GLY A 1 120 ? 28.811 -31.625 -8.226 1.00 76.94 120 GLY A CA 1
ATOM 877 C C . GLY A 1 120 ? 29.180 -32.450 -6.993 1.00 76.94 120 GLY A C 1
ATOM 878 O O . GLY A 1 120 ? 28.701 -32.169 -5.898 1.00 76.94 120 GLY A O 1
ATOM 879 N N . ASP A 1 121 ? 30.090 -33.406 -7.159 1.00 80.75 121 ASP A N 1
ATOM 880 C CA . ASP A 1 121 ? 30.605 -34.245 -6.071 1.00 80.75 121 ASP A CA 1
ATOM 881 C C . ASP A 1 121 ? 31.922 -33.668 -5.510 1.00 80.75 121 ASP A C 1
ATOM 883 O O . ASP A 1 121 ? 32.738 -33.145 -6.268 1.00 80.75 121 ASP A O 1
ATOM 887 N N . GLY A 1 122 ? 32.144 -33.766 -4.190 1.00 67.12 122 GLY A N 1
ATOM 888 C CA . GLY A 1 122 ? 33.423 -33.409 -3.543 1.00 67.12 122 GLY A CA 1
ATOM 889 C C . GLY A 1 122 ? 33.491 -32.069 -2.791 1.00 67.12 122 GLY A C 1
ATOM 890 O O . GLY A 1 122 ? 34.588 -31.565 -2.557 1.00 67.12 122 GLY A O 1
ATOM 891 N N . HIS A 1 123 ? 32.362 -31.476 -2.391 1.00 64.44 123 HIS A N 1
ATOM 892 C CA . HIS A 1 123 ? 32.353 -30.147 -1.757 1.00 64.44 123 HIS A CA 1
ATOM 893 C C . HIS A 1 123 ? 32.427 -30.205 -0.227 1.00 64.44 123 HIS A C 1
ATOM 895 O O . HIS A 1 123 ? 31.693 -30.953 0.416 1.00 64.44 123 HIS A O 1
ATOM 901 N N . THR A 1 124 ? 33.268 -29.355 0.366 1.00 63.38 124 THR A N 1
ATOM 902 C CA . THR A 1 124 ? 33.282 -29.058 1.807 1.00 63.38 124 THR A CA 1
ATOM 903 C C . THR A 1 124 ? 32.535 -27.754 2.070 1.00 63.38 124 THR A C 1
ATOM 905 O O . THR A 1 124 ? 32.836 -26.746 1.431 1.00 63.38 124 THR A O 1
ATOM 908 N N . LEU A 1 125 ? 31.584 -27.753 3.010 1.00 65.94 125 LEU A N 1
ATOM 909 C CA . LEU A 1 125 ? 30.844 -26.545 3.402 1.00 65.94 125 LEU A CA 1
ATOM 910 C C . LEU A 1 125 ? 31.800 -25.417 3.856 1.00 65.94 125 LEU A C 1
ATOM 912 O O . LEU A 1 125 ? 32.806 -25.714 4.511 1.00 65.94 125 LEU A O 1
ATOM 916 N N . PRO A 1 126 ? 31.495 -24.134 3.566 1.00 61.31 126 PRO A N 1
ATOM 917 C CA . PRO A 1 126 ? 32.231 -23.016 4.146 1.00 61.31 126 PRO A CA 1
ATOM 918 C C . PRO A 1 126 ? 32.050 -23.034 5.669 1.00 61.31 126 PRO A C 1
ATOM 920 O O . PRO A 1 126 ? 30.928 -23.139 6.167 1.00 61.31 126 PRO A O 1
ATOM 923 N N . ARG A 1 127 ? 33.158 -22.979 6.416 1.00 59.09 127 ARG A N 1
ATOM 924 C CA . ARG A 1 127 ? 33.104 -22.823 7.875 1.00 59.09 127 ARG A CA 1
ATOM 925 C C . ARG A 1 127 ? 32.587 -21.418 8.192 1.00 59.09 127 ARG A C 1
ATOM 927 O O . ARG A 1 127 ? 33.107 -20.454 7.635 1.00 59.09 127 ARG A O 1
ATOM 934 N N . SER A 1 128 ? 31.563 -21.362 9.041 1.00 63.91 128 SER A N 1
ATOM 935 C CA . SER A 1 128 ? 30.955 -20.151 9.608 1.00 63.91 128 SER A CA 1
ATOM 936 C C . SER A 1 128 ? 31.946 -19.310 10.396 1.00 63.91 128 SER A C 1
ATOM 938 O O . SER A 1 128 ? 32.726 -19.941 11.150 1.00 63.91 128 SER A O 1
#

Secondary structure (DSSP, 8-state):
--HHHHHHHHHHHHHHHHHHHHHHHHHHHHHHHHHHHHHHHHS-HHHHHHHHHHHHHHHH-S-HHHHHHHHHHHHHHHHHH-HHHHHHHHHHSPPPPP------STT----SS-S----SS-PPPPP-

pLDDT: mean 80.75, std 8.88, range [51.06, 90.69]